Protein AF-A0A7W0LL27-F1 (afdb_monomer)

pLDDT: mean 93.36, std 6.1, range [58.81, 98.75]

Structure (mmCIF, N/CA/C/O backbone):
data_AF-A0A7W0LL27-F1
#
_entry.id   AF-A0A7W0LL27-F1
#
loop_
_atom_site.group_PDB
_atom_site.id
_atom_site.type_symbol
_atom_site.label_atom_id
_atom_site.label_alt_id
_atom_site.label_comp_id
_atom_site.label_asym_id
_atom_site.label_entity_id
_atom_site.label_seq_id
_atom_site.pdbx_PDB_ins_code
_atom_site.Cartn_x
_atom_site.Cartn_y
_atom_site.Cartn_z
_atom_site.occupancy
_atom_site.B_iso_or_equiv
_atom_site.auth_seq_id
_atom_site.auth_comp_id
_atom_site.auth_asym_id
_atom_site.auth_atom_id
_atom_site.pdbx_PDB_model_num
ATOM 1 N N . MET A 1 1 ? 5.503 12.392 0.170 1.00 87.81 1 MET A N 1
ATOM 2 C CA . MET A 1 1 ? 5.715 11.808 -1.170 1.00 87.81 1 MET A CA 1
ATOM 3 C C . MET A 1 1 ? 6.297 10.426 -0.955 1.00 87.81 1 MET A C 1
ATOM 5 O O . MET A 1 1 ? 7.128 10.296 -0.067 1.00 87.81 1 MET A O 1
ATOM 9 N N . LEU A 1 2 ? 5.817 9.420 -1.679 1.00 95.00 2 LEU A N 1
ATOM 10 C CA . LEU A 1 2 ? 6.316 8.046 -1.624 1.00 95.00 2 LEU A CA 1
ATOM 11 C C . LEU A 1 2 ? 6.885 7.692 -2.998 1.00 95.00 2 LEU A C 1
ATOM 13 O O . LEU A 1 2 ? 6.257 7.977 -4.017 1.00 95.00 2 LEU A O 1
ATOM 17 N N . GLU A 1 3 ? 8.058 7.073 -3.018 1.00 97.38 3 GLU A N 1
ATOM 18 C CA . GLU A 1 3 ? 8.681 6.548 -4.229 1.00 97.38 3 GLU A CA 1
ATOM 19 C C . GLU A 1 3 ? 8.887 5.044 -4.067 1.00 97.38 3 GLU A C 1
ATOM 21 O O . GLU A 1 3 ? 9.287 4.584 -2.997 1.00 97.38 3 GLU A O 1
ATOM 26 N N . ARG A 1 4 ? 8.583 4.272 -5.112 1.00 96.38 4 ARG A N 1
ATOM 27 C CA . ARG A 1 4 ? 8.814 2.827 -5.143 1.00 96.38 4 ARG A CA 1
ATOM 28 C C . ARG A 1 4 ? 9.325 2.380 -6.500 1.00 96.38 4 ARG A C 1
ATOM 30 O O . ARG A 1 4 ? 8.818 2.818 -7.531 1.00 96.38 4 ARG A O 1
ATOM 37 N N . LEU A 1 5 ? 10.298 1.478 -6.472 1.00 97.25 5 LEU A N 1
ATOM 38 C CA . LEU A 1 5 ? 10.732 0.720 -7.635 1.00 97.25 5 LEU A CA 1
ATOM 39 C C . LEU A 1 5 ? 9.915 -0.571 -7.703 1.00 97.25 5 LEU A C 1
ATOM 41 O O . LEU A 1 5 ? 9.888 -1.331 -6.738 1.00 97.25 5 LEU A O 1
ATOM 45 N N . LEU A 1 6 ? 9.252 -0.801 -8.830 1.00 97.00 6 LEU A N 1
ATOM 46 C CA . LEU A 1 6 ? 8.543 -2.038 -9.143 1.00 97.00 6 LEU A CA 1
ATOM 47 C C . LEU A 1 6 ? 9.163 -2.678 -10.382 1.00 97.00 6 LEU A C 1
ATOM 49 O O . LEU A 1 6 ? 9.898 -2.027 -11.122 1.00 97.00 6 LEU A O 1
ATOM 53 N N . HIS A 1 7 ? 8.832 -3.940 -10.626 1.00 96.56 7 HIS A N 1
ATOM 54 C CA . HIS A 1 7 ? 9.226 -4.637 -11.842 1.00 96.56 7 HIS A CA 1
ATOM 55 C C . HIS A 1 7 ? 7.989 -5.146 -12.577 1.00 96.56 7 HIS A C 1
ATOM 57 O O . HIS A 1 7 ? 7.152 -5.838 -11.997 1.00 96.56 7 HIS A O 1
ATOM 63 N N . HIS A 1 8 ? 7.883 -4.819 -13.865 1.00 96.75 8 HIS A N 1
ATOM 64 C CA . HIS A 1 8 ? 6.985 -5.515 -14.776 1.00 96.75 8 HIS A CA 1
ATOM 65 C C . HIS A 1 8 ? 7.813 -6.515 -15.584 1.00 96.75 8 HIS A C 1
ATOM 67 O O . HIS A 1 8 ? 8.526 -6.139 -16.515 1.00 96.75 8 HIS A O 1
ATOM 73 N N . ARG A 1 9 ? 7.752 -7.799 -15.203 1.00 93.19 9 ARG A N 1
ATOM 74 C CA . ARG A 1 9 ? 8.714 -8.822 -15.656 1.00 93.19 9 ARG A CA 1
ATOM 75 C C . ARG A 1 9 ? 10.141 -8.382 -15.300 1.00 93.19 9 ARG A C 1
ATOM 77 O O . ARG A 1 9 ? 10.430 -8.196 -14.127 1.00 93.19 9 ARG A O 1
ATOM 84 N N . GLU A 1 10 ? 11.012 -8.189 -16.284 1.00 95.06 10 GLU A N 1
ATOM 85 C CA . GLU A 1 10 ? 12.391 -7.728 -16.078 1.00 95.06 10 GLU A CA 1
ATOM 86 C C . GLU A 1 10 ? 12.528 -6.201 -16.174 1.00 95.06 10 GLU A C 1
ATOM 88 O O . GLU A 1 10 ? 13.587 -5.654 -15.874 1.00 95.06 10 GLU A O 1
ATOM 93 N N . GLU A 1 11 ? 11.467 -5.487 -16.567 1.00 97.75 11 GLU A N 1
ATOM 94 C CA . GLU A 1 11 ? 11.519 -4.042 -16.763 1.00 97.75 11 GLU A CA 1
ATOM 95 C C . GLU A 1 11 ? 11.306 -3.290 -15.436 1.00 97.75 11 GLU A C 1
ATOM 97 O O . GLU A 1 11 ? 10.243 -3.435 -14.821 1.00 97.75 11 GLU A O 1
ATOM 102 N N . PRO A 1 12 ? 12.275 -2.469 -14.988 1.00 98.06 12 PRO A N 1
ATOM 103 C CA . PRO A 1 12 ? 12.110 -1.637 -13.806 1.00 98.06 12 PRO A CA 1
ATOM 104 C C . PRO A 1 12 ? 11.189 -0.448 -14.095 1.00 98.06 12 PRO A C 1
ATOM 106 O O . PRO A 1 12 ? 11.304 0.215 -15.127 1.00 98.06 12 PRO A O 1
ATOM 109 N N . VAL A 1 13 ? 10.316 -0.139 -13.139 1.00 98.62 13 VAL A N 1
ATOM 110 C CA . VAL A 1 13 ? 9.381 0.986 -13.194 1.00 98.62 13 VAL A CA 1
ATOM 111 C C . VAL A 1 13 ? 9.479 1.786 -11.907 1.00 98.62 13 VAL A C 1
ATOM 113 O O . VAL A 1 13 ? 9.225 1.261 -10.821 1.00 98.62 13 VAL A O 1
ATOM 116 N N . LEU A 1 14 ? 9.810 3.071 -12.012 1.00 98.56 14 LEU A N 1
ATOM 117 C CA . LEU A 1 14 ? 9.802 3.971 -10.862 1.00 98.56 14 LEU A CA 1
ATOM 118 C C . LEU A 1 14 ? 8.426 4.621 -10.736 1.00 98.56 14 LEU A C 1
ATOM 120 O O . LEU A 1 14 ? 7.986 5.326 -11.645 1.00 98.56 14 LEU A O 1
ATOM 124 N N . VAL A 1 15 ? 7.755 4.421 -9.602 1.00 98.44 15 VAL A N 1
ATOM 125 C CA . VAL A 1 15 ? 6.469 5.056 -9.306 1.00 98.44 15 VAL A CA 1
ATOM 126 C C . VAL A 1 15 ? 6.616 6.062 -8.181 1.00 98.44 15 VAL A C 1
ATOM 128 O O . VAL A 1 15 ? 7.118 5.753 -7.102 1.00 98.44 15 VAL A O 1
ATOM 131 N N . ARG A 1 16 ? 6.115 7.271 -8.423 1.00 98.56 16 ARG A N 1
ATOM 132 C CA . ARG A 1 16 ? 6.032 8.353 -7.443 1.00 98.56 16 ARG A CA 1
ATOM 133 C C . ARG A 1 16 ? 4.577 8.636 -7.114 1.00 98.56 16 ARG A C 1
ATOM 135 O O . ARG A 1 16 ? 3.754 8.751 -8.025 1.00 98.56 16 ARG A O 1
ATOM 142 N N . SER A 1 17 ? 4.270 8.794 -5.831 1.00 97.56 17 SER A N 1
ATOM 143 C CA . SER A 1 17 ? 2.936 9.145 -5.353 1.00 97.56 17 SER A CA 1
ATOM 144 C C . SER A 1 17 ? 2.946 10.304 -4.356 1.00 97.56 17 SER A C 1
ATOM 146 O O . SER A 1 17 ? 3.810 10.424 -3.479 1.00 97.56 17 SER A O 1
ATOM 148 N N . TRP A 1 18 ? 1.986 11.215 -4.511 1.00 97.56 18 TRP A N 1
ATOM 149 C CA . TRP A 1 18 ? 1.831 12.377 -3.635 1.00 97.56 18 TRP A CA 1
ATOM 150 C C . TRP A 1 18 ? 0.393 12.891 -3.634 1.00 97.56 18 TRP A C 1
ATOM 152 O O . TRP A 1 18 ? -0.370 12.662 -4.570 1.00 97.56 18 TRP A O 1
ATOM 162 N N . ILE A 1 19 ? 0.023 13.600 -2.569 1.00 96.19 19 ILE A N 1
ATOM 163 C CA . ILE A 1 19 ? -1.283 14.251 -2.458 1.00 96.19 19 ILE A CA 1
ATOM 164 C C . ILE A 1 19 ? -1.199 15.616 -3.143 1.00 96.19 19 ILE A C 1
ATOM 166 O O . ILE A 1 19 ? -0.284 16.392 -2.871 1.00 96.19 19 ILE A O 1
ATOM 170 N N . ALA A 1 20 ? -2.151 15.917 -4.023 1.00 96.12 20 ALA A N 1
ATOM 171 C CA . ALA A 1 20 ? -2.291 17.222 -4.658 1.00 96.12 20 ALA A CA 1
ATOM 172 C C . ALA A 1 20 ? -3.759 17.485 -5.018 1.00 96.12 20 ALA A C 1
ATOM 174 O O . ALA A 1 20 ? -4.391 16.670 -5.688 1.00 96.12 20 ALA A O 1
ATOM 175 N N . GLY A 1 21 ? -4.295 18.634 -4.594 1.00 93.56 21 GLY A N 1
ATOM 176 C CA . GLY A 1 21 ? -5.654 19.064 -4.948 1.00 93.56 21 GLY A CA 1
ATOM 177 C C . GLY A 1 21 ? -6.765 18.125 -4.461 1.00 93.56 21 GLY A C 1
ATOM 178 O O . GLY A 1 21 ? -7.725 17.902 -5.186 1.00 93.56 21 GLY A O 1
ATOM 179 N N . GLY A 1 22 ? -6.619 17.524 -3.275 1.00 91.00 22 GLY A N 1
ATOM 180 C CA . GLY A 1 22 ? -7.610 16.588 -2.723 1.00 91.00 22 GLY A CA 1
ATOM 181 C C . GLY A 1 22 ? -7.584 15.180 -3.332 1.00 91.00 22 GLY A C 1
ATOM 182 O O . GLY A 1 22 ? -8.424 14.357 -2.982 1.00 91.00 22 GLY A O 1
ATOM 183 N N . ALA A 1 23 ? -6.614 14.883 -4.201 1.00 93.12 23 ALA A N 1
ATOM 184 C CA . ALA A 1 23 ? -6.422 13.573 -4.814 1.00 93.12 23 ALA A CA 1
ATOM 185 C C . ALA A 1 23 ? -4.997 13.046 -4.590 1.00 93.12 23 ALA A C 1
ATOM 187 O O . ALA A 1 23 ? -4.077 13.803 -4.272 1.00 93.12 23 ALA A O 1
ATOM 188 N N . VAL A 1 24 ? -4.807 11.741 -4.794 1.00 95.12 24 VAL A N 1
ATOM 189 C CA . VAL A 1 24 ? -3.478 11.127 -4.897 1.00 95.12 24 VAL A CA 1
ATOM 190 C C . VAL A 1 24 ? -3.082 11.093 -6.368 1.00 95.12 24 VAL A C 1
ATOM 192 O O . VAL A 1 24 ? -3.794 10.527 -7.194 1.00 95.12 24 VAL A O 1
ATOM 195 N N . ARG A 1 25 ? -1.942 11.698 -6.699 1.00 97.69 25 ARG A N 1
ATOM 196 C CA . ARG A 1 25 ? -1.328 11.610 -8.025 1.00 97.69 25 ARG A CA 1
ATOM 197 C C . ARG A 1 25 ? -0.330 10.464 -8.050 1.00 97.69 25 ARG A C 1
ATOM 199 O O . ARG A 1 25 ? 0.418 10.283 -7.091 1.00 97.69 25 ARG A O 1
ATOM 206 N N . LEU A 1 26 ? -0.323 9.726 -9.156 1.00 98.12 26 LEU A N 1
ATOM 207 C CA . LEU A 1 26 ? 0.626 8.658 -9.453 1.00 98.12 26 LEU A CA 1
ATOM 208 C C . LEU A 1 26 ? 1.353 9.007 -10.749 1.00 98.12 26 LEU A C 1
ATOM 210 O O . LEU A 1 26 ? 0.714 9.386 -11.730 1.00 98.12 26 LEU A O 1
ATOM 2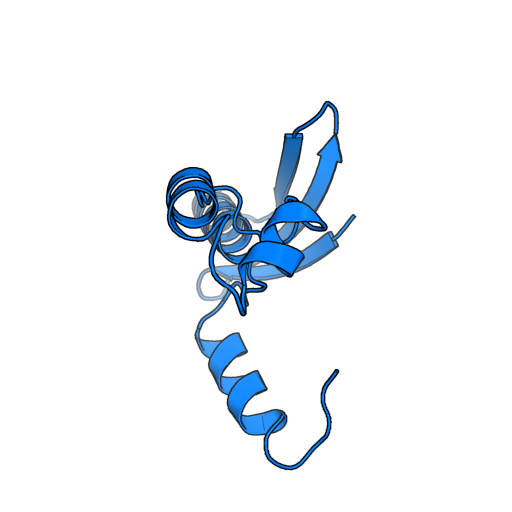14 N N . ARG A 1 27 ? 2.677 8.871 -10.756 1.00 98.38 27 ARG A N 1
ATOM 215 C CA . ARG A 1 27 ? 3.497 8.956 -11.967 1.00 98.38 27 ARG A CA 1
ATOM 216 C C . ARG A 1 27 ? 4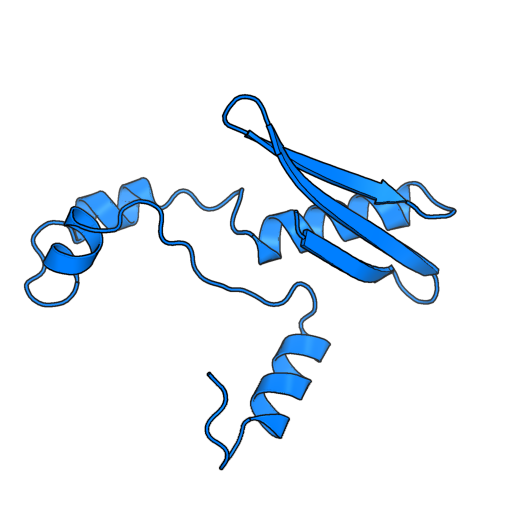.396 7.735 -12.028 1.00 98.38 27 ARG A C 1
ATOM 218 O O . ARG A 1 27 ? 5.200 7.553 -11.119 1.00 98.38 27 ARG A O 1
ATOM 225 N N . ALA A 1 28 ? 4.258 6.950 -13.088 1.00 98.62 28 ALA A N 1
ATOM 226 C CA . ALA A 1 28 ? 5.168 5.863 -13.415 1.00 98.62 28 ALA A CA 1
ATOM 227 C C . ALA A 1 28 ? 6.136 6.295 -14.523 1.00 98.62 28 ALA A C 1
ATOM 229 O O . ALA A 1 28 ? 5.777 7.089 -15.395 1.00 98.62 28 ALA A O 1
ATOM 230 N N . GLU A 1 29 ? 7.360 5.789 -14.459 1.00 98.75 29 GLU A N 1
ATOM 231 C CA . GLU A 1 29 ? 8.415 6.029 -15.437 1.00 98.75 29 GLU A CA 1
ATOM 232 C C . GLU A 1 29 ? 9.099 4.699 -15.769 1.00 98.75 29 GLU A C 1
ATOM 234 O O . GLU A 1 29 ? 9.648 4.042 -14.881 1.00 98.75 29 GLU A O 1
ATOM 239 N N . ALA A 1 30 ? 9.009 4.300 -17.038 1.00 98.38 30 ALA A N 1
ATOM 240 C CA . ALA A 1 30 ? 9.549 3.066 -17.602 1.00 98.38 30 ALA A CA 1
ATOM 241 C C . ALA A 1 30 ? 9.807 3.254 -19.107 1.00 98.38 30 ALA A C 1
ATOM 243 O O . ALA A 1 30 ? 9.481 4.301 -19.674 1.00 98.38 30 ALA A O 1
ATOM 244 N N . ARG A 1 31 ? 10.379 2.243 -19.767 1.00 98.19 31 ARG A N 1
ATOM 245 C CA . ARG A 1 31 ? 10.588 2.243 -21.224 1.00 98.19 31 ARG A CA 1
ATOM 246 C C . ARG A 1 31 ? 9.293 1.954 -21.980 1.00 98.19 31 ARG A C 1
ATOM 248 O O . ARG A 1 31 ? 9.137 2.439 -23.097 1.00 98.19 31 ARG A O 1
ATOM 255 N N . SER A 1 32 ? 8.387 1.172 -21.396 1.00 98.38 32 SER A N 1
ATOM 256 C CA . SER A 1 32 ? 7.119 0.785 -22.010 1.00 98.38 32 SER A CA 1
ATOM 257 C C . SER A 1 32 ? 5.900 1.343 -21.272 1.00 98.38 32 SER A C 1
ATOM 259 O O . SER A 1 32 ? 5.839 1.412 -20.043 1.00 98.38 32 SER A O 1
ATOM 261 N N . GLU A 1 33 ? 4.873 1.704 -22.043 1.00 98.25 33 GLU A N 1
ATOM 262 C CA . GLU A 1 33 ? 3.576 2.125 -21.504 1.00 98.25 33 GLU A CA 1
ATOM 263 C C . GLU A 1 33 ? 2.909 1.003 -20.697 1.00 98.25 33 GLU A C 1
ATOM 265 O O . GLU A 1 33 ? 2.317 1.252 -19.647 1.00 98.25 33 GLU A O 1
ATOM 270 N N . GLN A 1 34 ? 3.066 -0.247 -21.140 1.00 98.31 34 GLN A N 1
ATOM 271 C CA . GLN A 1 34 ? 2.526 -1.414 -20.448 1.00 98.31 34 GLN A CA 1
ATOM 272 C C . GLN A 1 34 ? 3.109 -1.560 -19.036 1.00 98.31 34 GLN A C 1
ATOM 274 O O . GLN A 1 34 ? 2.357 -1.787 -18.086 1.00 98.31 34 GLN A O 1
ATOM 279 N N . ALA A 1 35 ? 4.424 -1.374 -18.878 1.00 98.38 35 ALA A N 1
ATOM 280 C CA . ALA A 1 35 ? 5.071 -1.406 -17.572 1.00 98.38 35 ALA A CA 1
ATOM 281 C C . ALA A 1 35 ? 4.598 -0.246 -16.676 1.00 98.38 35 ALA A C 1
ATOM 283 O O . ALA A 1 35 ? 4.300 -0.457 -15.497 1.00 98.38 35 ALA A O 1
ATOM 284 N N . CYS A 1 36 ? 4.428 0.956 -17.240 1.00 98.62 36 CYS A N 1
ATOM 285 C CA . CYS A 1 36 ? 3.848 2.096 -16.526 1.00 98.62 36 CYS A CA 1
ATOM 286 C C . CYS A 1 36 ? 2.416 1.821 -16.038 1.00 98.62 36 CYS A C 1
ATOM 288 O O . CYS A 1 36 ? 2.116 2.075 -14.870 1.00 98.62 36 CYS A O 1
ATOM 290 N N . SER A 1 37 ? 1.547 1.283 -16.900 1.00 98.44 37 SER A N 1
ATOM 291 C CA . SER A 1 37 ? 0.160 0.949 -16.547 1.00 98.44 37 SER A CA 1
ATOM 292 C C . SER A 1 37 ? 0.109 -0.095 -15.436 1.00 98.44 37 SER A C 1
ATOM 294 O O . SER A 1 37 ? -0.566 0.114 -14.430 1.00 98.44 37 SER A O 1
ATOM 296 N N . TYR A 1 38 ? 0.888 -1.174 -15.576 1.00 98.19 38 TYR A N 1
ATOM 297 C CA . TYR A 1 38 ? 1.016 -2.206 -14.551 1.00 98.19 38 TYR A CA 1
ATOM 298 C C . TYR A 1 38 ? 1.387 -1.594 -13.197 1.00 98.19 38 TYR A C 1
ATOM 300 O O . TYR A 1 38 ? 0.686 -1.786 -12.205 1.00 98.19 38 TYR A O 1
ATOM 308 N N . ALA A 1 39 ? 2.461 -0.806 -13.153 1.00 98.00 39 ALA A N 1
ATOM 309 C CA . ALA A 1 39 ? 2.976 -0.241 -11.914 1.00 98.00 39 ALA A CA 1
ATOM 310 C C . ALA A 1 39 ? 1.997 0.751 -11.256 1.00 98.00 39 ALA A C 1
ATOM 312 O O . ALA A 1 39 ? 1.897 0.799 -10.026 1.00 98.00 39 ALA A O 1
ATOM 313 N N . ILE A 1 40 ? 1.234 1.508 -12.056 1.00 98.38 40 ILE A N 1
ATOM 314 C CA . ILE A 1 40 ? 0.146 2.354 -11.550 1.00 98.38 40 ILE A CA 1
ATOM 315 C C . ILE A 1 40 ? -0.920 1.490 -10.876 1.00 98.38 40 ILE A C 1
ATOM 317 O O . 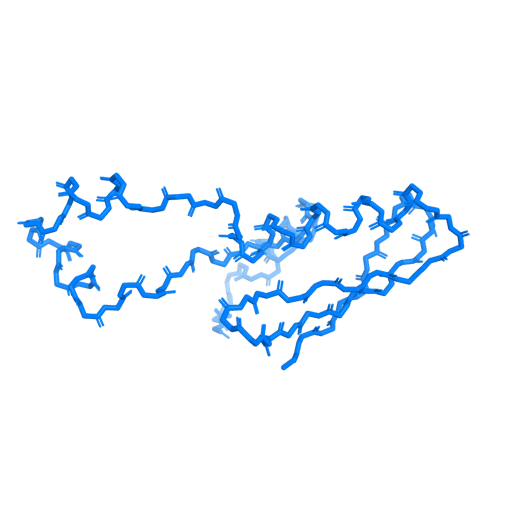ILE A 1 40 ? -1.268 1.777 -9.730 1.00 98.38 40 ILE A O 1
ATOM 321 N N . ASP A 1 41 ? -1.390 0.419 -11.517 1.00 97.88 41 ASP A N 1
ATOM 322 C CA . ASP A 1 41 ? -2.418 -0.462 -10.950 1.00 97.88 41 ASP A CA 1
ATOM 323 C C . ASP A 1 41 ? -1.954 -1.122 -9.644 1.00 97.88 41 ASP A C 1
ATOM 325 O O . ASP A 1 41 ? -2.689 -1.137 -8.648 1.00 97.88 41 ASP A O 1
ATOM 329 N N . ARG A 1 42 ? -0.696 -1.583 -9.590 1.00 97.38 42 ARG A N 1
ATOM 330 C CA . ARG A 1 42 ? -0.098 -2.126 -8.356 1.00 97.38 42 ARG A CA 1
ATOM 331 C C . ARG A 1 42 ? -0.052 -1.087 -7.238 1.00 97.38 42 ARG A C 1
ATOM 333 O O . ARG A 1 42 ? -0.358 -1.411 -6.091 1.00 97.38 42 ARG A O 1
ATOM 340 N N . MET A 1 43 ? 0.263 0.172 -7.549 1.00 97.06 43 MET A N 1
ATOM 341 C CA . MET A 1 43 ? 0.281 1.245 -6.550 1.00 97.06 43 MET A CA 1
ATOM 342 C C . MET A 1 43 ? -1.117 1.708 -6.127 1.00 97.06 43 MET A C 1
ATOM 344 O O . MET A 1 43 ? -1.309 2.028 -4.953 1.00 97.06 43 MET A O 1
ATOM 348 N N . ARG A 1 44 ? -2.116 1.689 -7.019 1.00 96.50 44 ARG A N 1
ATOM 349 C CA . ARG A 1 44 ? -3.525 1.918 -6.646 1.00 96.50 44 ARG A CA 1
ATOM 350 C C . ARG A 1 44 ? -4.009 0.866 -5.653 1.00 96.50 44 ARG A C 1
ATOM 352 O O . ARG A 1 44 ? -4.648 1.209 -4.653 1.00 96.50 44 ARG A O 1
ATOM 359 N N . PHE A 1 45 ? -3.645 -0.397 -5.891 1.00 95.44 45 PHE A N 1
ATOM 360 C CA . PHE A 1 45 ? -3.868 -1.482 -4.945 1.00 95.44 45 PHE A CA 1
ATOM 361 C C . PHE A 1 45 ? -3.115 -1.226 -3.633 1.00 95.44 45 PHE A C 1
ATOM 363 O O . PHE A 1 45 ? -3.756 -1.103 -2.593 1.00 95.44 45 PHE A O 1
ATOM 370 N N . ALA A 1 46 ? -1.794 -1.053 -3.649 1.00 95.44 46 ALA A N 1
ATOM 371 C CA . ALA A 1 46 ? -0.999 -0.867 -2.429 1.00 95.44 46 ALA A CA 1
ATOM 372 C C . ALA A 1 46 ? -1.531 0.264 -1.525 1.00 95.44 46 ALA A C 1
ATOM 374 O O . ALA A 1 46 ? -1.641 0.099 -0.312 1.00 95.44 46 ALA A O 1
ATOM 375 N N . LEU A 1 47 ? -1.947 1.384 -2.128 1.00 94.00 47 LEU A N 1
ATOM 376 C CA . LEU A 1 47 ? -2.453 2.571 -1.427 1.00 94.00 47 LEU A CA 1
ATOM 377 C C . LEU A 1 47 ? -3.963 2.555 -1.142 1.00 94.00 47 LEU A C 1
ATOM 379 O O . LEU A 1 47 ? -4.485 3.495 -0.545 1.00 94.00 47 LEU A O 1
ATOM 383 N N . ALA A 1 48 ? -4.678 1.517 -1.579 1.00 94.75 48 ALA A N 1
ATOM 384 C CA . ALA A 1 48 ? -6.127 1.390 -1.411 1.00 94.75 48 ALA A CA 1
ATOM 385 C C . ALA A 1 48 ? -6.949 2.569 -1.938 1.00 94.75 48 ALA A C 1
ATOM 387 O O . ALA A 1 48 ? -7.954 2.952 -1.339 1.00 94.75 48 ALA A O 1
ATOM 388 N N . LEU A 1 49 ? -6.548 3.091 -3.100 1.00 93.00 49 LEU A N 1
ATOM 389 C CA . LEU A 1 49 ? -7.230 4.215 -3.745 1.00 93.00 49 LEU A CA 1
ATOM 390 C C . L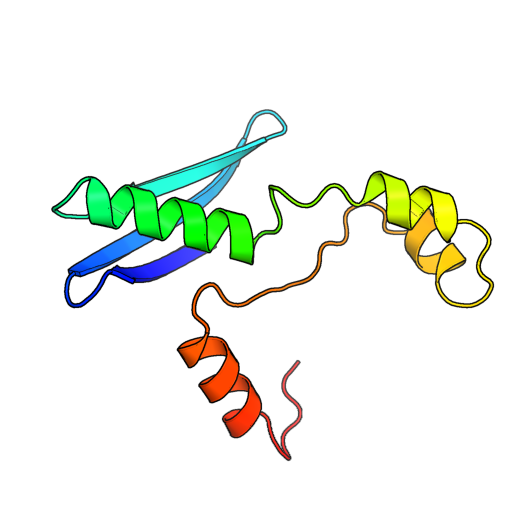EU A 1 49 ? -8.623 3.835 -4.266 1.00 93.00 49 LEU A C 1
ATOM 392 O O . LEU A 1 49 ? -9.522 4.668 -4.255 1.00 93.00 49 LEU A O 1
ATOM 396 N N . ASP A 1 50 ? -8.801 2.574 -4.661 1.00 93.06 50 ASP A N 1
ATOM 397 C CA . ASP A 1 50 ? -10.050 2.048 -5.232 1.00 93.06 50 ASP A CA 1
ATOM 398 C C . ASP A 1 50 ? -10.984 1.402 -4.201 1.00 93.06 50 ASP A C 1
ATOM 400 O O . ASP A 1 50 ? -12.051 0.896 -4.544 1.00 93.06 50 ASP A O 1
ATOM 404 N N . LEU A 1 51 ? -10.589 1.375 -2.925 1.00 92.25 51 LEU A N 1
ATOM 405 C CA . LEU A 1 51 ? -11.362 0.706 -1.886 1.00 92.25 51 LEU A CA 1
ATOM 406 C C . LEU A 1 51 ? -12.401 1.655 -1.279 1.00 92.25 51 LEU A C 1
ATOM 408 O O . LEU A 1 51 ? -12.070 2.501 -0.442 1.00 92.25 51 LEU A O 1
ATOM 412 N N . ASP A 1 52 ? -13.674 1.470 -1.638 1.00 91.75 52 ASP A N 1
ATOM 413 C CA . ASP A 1 52 ? -14.777 2.132 -0.940 1.00 91.75 52 ASP A CA 1
ATOM 414 C C . ASP A 1 52 ? -15.026 1.473 0.425 1.00 91.75 52 ASP A C 1
ATOM 416 O O . ASP A 1 52 ? -15.640 0.413 0.547 1.00 91.75 52 ASP A O 1
ATOM 420 N N . LEU A 1 53 ? -14.550 2.132 1.481 1.00 90.75 53 LEU A N 1
ATOM 421 C CA . LEU A 1 53 ? -14.786 1.708 2.859 1.00 90.75 53 LEU A CA 1
ATOM 422 C C . LEU A 1 53 ? -16.115 2.211 3.431 1.00 90.75 53 LEU A C 1
ATOM 424 O O . LEU A 1 53 ? -16.463 1.839 4.553 1.00 90.75 53 LEU A O 1
ATOM 428 N N . ALA A 1 54 ? -16.875 3.048 2.720 1.00 92.19 54 ALA A N 1
ATOM 429 C CA . ALA A 1 54 ? -18.102 3.624 3.256 1.00 92.19 54 ALA A CA 1
ATOM 430 C C . ALA A 1 54 ? -19.141 2.561 3.676 1.00 92.19 54 ALA A C 1
ATOM 432 O O . ALA A 1 54 ? -19.722 2.727 4.754 1.00 92.19 54 ALA A O 1
ATOM 433 N N . PRO A 1 55 ? -19.367 1.455 2.933 1.00 94.69 55 PRO A N 1
ATOM 434 C CA . PRO A 1 55 ? -20.267 0.385 3.364 1.00 94.69 55 PRO A CA 1
ATOM 435 C C . PRO A 1 55 ? -19.817 -0.273 4.673 1.00 94.69 55 PRO A C 1
ATOM 437 O O . PRO A 1 55 ? -20.623 -0.412 5.595 1.00 94.69 55 PRO A O 1
ATOM 440 N N . PHE A 1 56 ? -18.525 -0.595 4.789 1.00 93.44 56 PHE A N 1
ATOM 441 C CA . PHE A 1 56 ? -17.931 -1.156 6.004 1.00 93.44 56 PHE A CA 1
ATOM 442 C C . PHE A 1 56 ? -18.089 -0.194 7.187 1.00 93.44 56 PHE A C 1
ATOM 444 O O . PHE A 1 56 ? -18.638 -0.553 8.228 1.00 93.44 56 PHE A O 1
ATOM 451 N N . MET A 1 57 ? -17.700 1.070 7.003 1.00 93.56 57 MET A N 1
ATOM 452 C CA . MET A 1 57 ? -17.799 2.088 8.048 1.00 93.56 57 MET A CA 1
ATOM 453 C C . MET A 1 57 ? -19.243 2.291 8.510 1.00 93.56 57 MET A C 1
ATOM 455 O O . MET A 1 57 ? -19.484 2.410 9.708 1.00 93.56 57 MET A O 1
ATOM 459 N N . ARG A 1 58 ? -20.220 2.301 7.591 1.00 94.31 58 ARG A N 1
ATOM 460 C CA . ARG A 1 58 ? -21.643 2.405 7.950 1.00 94.31 58 ARG A CA 1
ATOM 461 C C . ARG A 1 58 ? -22.115 1.194 8.747 1.00 94.31 58 ARG A C 1
ATOM 463 O O . ARG A 1 58 ? -22.798 1.379 9.751 1.00 94.31 58 ARG A O 1
ATOM 470 N N . ARG A 1 59 ? -21.746 -0.019 8.325 1.00 95.69 59 ARG A N 1
ATOM 471 C CA . ARG A 1 59 ? -22.182 -1.269 8.964 1.00 95.69 59 ARG A CA 1
ATOM 472 C C . ARG A 1 59 ? -21.664 -1.410 10.393 1.00 95.69 59 ARG A C 1
ATOM 474 O O . ARG A 1 59 ? -22.412 -1.870 11.253 1.00 95.69 59 ARG A O 1
ATOM 481 N N . PHE A 1 60 ? -20.418 -1.005 10.629 1.00 95.75 60 PHE A N 1
ATOM 482 C CA . PHE A 1 60 ? -19.710 -1.229 11.891 1.00 95.75 60 PHE A CA 1
ATOM 483 C C . PHE A 1 60 ? -19.547 0.034 12.752 1.00 95.75 60 PHE A C 1
ATOM 485 O O . PHE A 1 60 ? -18.901 -0.013 13.796 1.00 95.75 60 PHE A O 1
ATOM 492 N N . ARG A 1 61 ? -20.166 1.172 12.392 1.00 94.06 61 ARG A N 1
ATOM 493 C CA . ARG A 1 61 ? -20.035 2.429 13.165 1.00 94.06 61 ARG A CA 1
ATOM 494 C C . ARG A 1 61 ? -20.446 2.316 14.631 1.00 94.06 61 ARG A C 1
ATOM 496 O O . ARG A 1 61 ? -20.004 3.146 15.420 1.00 94.06 61 ARG A O 1
ATOM 503 N N . SER A 1 62 ? -21.321 1.371 14.968 1.00 96.12 62 SER A N 1
ATOM 504 C CA . SER A 1 62 ? -21.847 1.144 16.322 1.00 96.12 62 SER A CA 1
ATOM 505 C C . SER A 1 62 ? -21.293 -0.130 16.959 1.00 96.12 62 SER A C 1
ATOM 507 O O . SER A 1 62 ? -21.724 -0.494 18.046 1.00 96.12 62 SER A O 1
ATOM 509 N N . ASP A 1 63 ? -20.358 -0.806 16.291 1.00 97.38 63 ASP A N 1
ATOM 510 C CA . ASP A 1 63 ? -19.709 -1.993 16.832 1.00 97.38 63 ASP A CA 1
ATOM 511 C C . ASP A 1 63 ? -18.900 -1.630 18.098 1.00 97.38 63 ASP A C 1
ATOM 513 O O . ASP A 1 63 ? -18.179 -0.622 18.073 1.00 97.38 63 ASP A O 1
ATOM 517 N N . PRO A 1 64 ? -19.008 -2.395 19.203 1.00 96.38 64 PRO A N 1
ATOM 518 C CA . PRO A 1 64 ? -18.297 -2.089 20.446 1.00 96.38 64 PRO A CA 1
ATOM 519 C C . PRO A 1 64 ? -16.770 -2.110 20.318 1.00 96.38 64 PRO A C 1
ATOM 521 O O . PRO A 1 64 ? -16.100 -1.343 21.006 1.00 96.38 64 PRO A O 1
ATOM 524 N N . LEU A 1 65 ? -16.222 -2.954 19.438 1.00 95.00 65 LEU A N 1
ATOM 525 C CA . LEU A 1 65 ? -14.781 -3.132 19.268 1.00 95.00 65 LEU A CA 1
ATOM 526 C C . LEU A 1 65 ? -14.224 -2.171 18.217 1.00 95.00 65 LEU A C 1
ATOM 528 O O . LEU A 1 65 ? -13.291 -1.418 18.492 1.00 95.00 65 LEU A O 1
ATOM 532 N N . VAL A 1 66 ? -14.802 -2.152 17.012 1.00 93.44 66 VAL A N 1
ATOM 533 C CA . VAL A 1 66 ? -14.237 -1.379 15.887 1.00 93.44 66 VAL A CA 1
ATOM 534 C C . VAL A 1 66 ? -14.877 -0.001 15.699 1.00 93.44 66 VAL A C 1
ATOM 536 O O . VAL A 1 66 ? -14.274 0.891 15.097 1.00 93.44 66 VAL A O 1
ATOM 539 N N . GLY A 1 67 ? -16.075 0.224 16.243 1.00 94.75 67 GLY A N 1
ATOM 540 C CA . GLY A 1 67 ? -16.810 1.483 16.114 1.00 94.75 67 GLY A CA 1
ATOM 541 C C . GLY A 1 67 ? -16.046 2.716 16.619 1.00 94.75 67 GLY A C 1
ATOM 542 O O . GLY A 1 67 ? -16.034 3.726 15.907 1.00 94.75 67 GLY A O 1
ATOM 543 N N . PRO A 1 68 ? -15.381 2.684 17.796 1.00 94.62 68 PRO A N 1
ATOM 544 C CA . PRO A 1 68 ? -14.555 3.800 18.263 1.00 94.62 68 PRO A CA 1
ATOM 545 C C . PRO A 1 68 ? -13.455 4.192 17.267 1.00 94.62 68 PRO A C 1
ATOM 547 O O . PRO A 1 68 ? -13.326 5.373 16.936 1.00 94.62 68 PRO A O 1
ATOM 550 N N . ALA A 1 69 ? -12.731 3.211 16.717 1.00 92.06 69 ALA A N 1
ATOM 551 C CA . ALA A 1 69 ? -11.676 3.445 15.732 1.00 92.06 69 ALA A CA 1
ATOM 552 C C . ALA A 1 69 ? -12.233 4.032 14.425 1.00 92.06 69 ALA A C 1
ATOM 554 O O . ALA A 1 69 ? -11.691 5.010 13.909 1.00 92.06 69 ALA A O 1
ATOM 555 N N . ILE A 1 70 ? -13.361 3.504 13.930 1.00 93.25 70 ILE A N 1
ATOM 556 C CA . ILE A 1 70 ? -14.040 4.020 12.731 1.00 93.25 70 ILE A CA 1
ATOM 557 C C . ILE A 1 70 ? -14.437 5.490 12.911 1.00 93.25 70 ILE A C 1
ATOM 559 O O . ILE A 1 70 ? -14.255 6.286 11.992 1.00 93.25 70 ILE A O 1
ATOM 563 N N . ARG A 1 71 ? -14.968 5.876 14.080 1.00 90.69 71 ARG A N 1
ATOM 564 C CA . ARG A 1 71 ? -15.407 7.260 14.338 1.00 90.69 71 ARG A CA 1
ATOM 565 C C . ARG A 1 71 ? -14.236 8.234 14.461 1.00 90.69 71 ARG A C 1
ATOM 567 O O . ARG A 1 71 ? -14.344 9.355 13.973 1.00 90.69 71 ARG A O 1
ATOM 574 N N . GLN A 1 72 ? -13.134 7.810 15.079 1.00 92.06 72 GLN A N 1
ATOM 575 C CA . GLN A 1 72 ? -11.974 8.669 15.332 1.00 92.06 72 GLN A CA 1
ATOM 576 C C . GLN A 1 72 ? -11.006 8.760 14.144 1.00 92.06 72 GLN A C 1
ATOM 578 O O . GLN A 1 72 ? -10.336 9.776 13.995 1.00 92.06 72 GLN A O 1
ATOM 583 N N . ARG A 1 73 ? -10.904 7.716 13.307 1.00 88.31 73 ARG A N 1
ATOM 584 C CA . ARG A 1 73 ? -9.837 7.583 12.297 1.00 88.31 73 ARG A CA 1
ATOM 585 C C . ARG A 1 73 ? -10.360 7.146 10.925 1.00 88.31 73 ARG A C 1
ATOM 587 O O . ARG A 1 73 ? -9.889 6.180 10.328 1.00 88.31 73 ARG A O 1
ATOM 594 N N . ARG A 1 74 ? -11.323 7.895 10.379 1.00 83.25 74 ARG A N 1
ATOM 595 C CA . ARG A 1 74 ? -11.990 7.601 9.087 1.00 83.25 74 ARG A CA 1
ATOM 596 C C . ARG A 1 74 ? -11.053 7.582 7.867 1.00 83.25 74 ARG A C 1
ATOM 598 O O . ARG A 1 74 ? -11.422 7.077 6.805 1.00 83.25 74 ARG A O 1
ATOM 605 N N . TRP A 1 75 ? -9.857 8.149 7.989 1.00 85.12 75 TRP A N 1
ATOM 606 C CA . TRP A 1 75 ? -8.852 8.198 6.923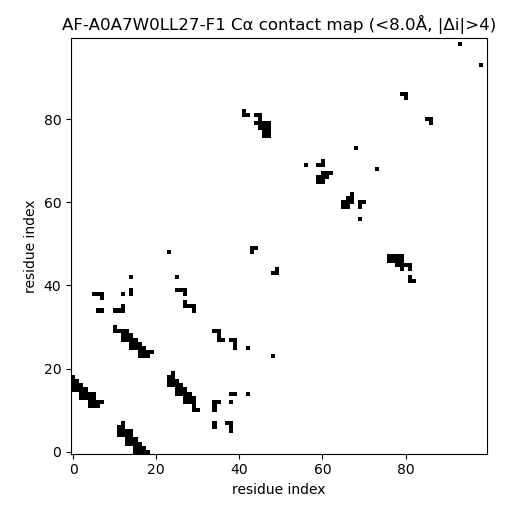 1.00 85.12 75 TRP A CA 1
ATOM 607 C C . TRP A 1 75 ? -7.940 6.969 6.877 1.00 85.12 75 TRP A C 1
ATOM 609 O O . TRP A 1 75 ? -7.221 6.813 5.896 1.00 85.12 75 TRP A O 1
ATOM 619 N N . ILE A 1 76 ? -7.965 6.089 7.887 1.00 87.50 76 ILE A N 1
ATOM 620 C CA . ILE A 1 76 ? -7.140 4.876 7.864 1.00 87.50 76 ILE A CA 1
ATOM 621 C C . ILE A 1 76 ? -7.555 3.992 6.687 1.00 87.50 76 ILE A C 1
ATOM 623 O O . ILE A 1 76 ? -8.741 3.840 6.373 1.00 87.50 76 ILE A O 1
ATOM 627 N N . ARG A 1 77 ? -6.551 3.426 6.024 1.00 88.75 77 ARG A N 1
ATOM 628 C CA . ARG A 1 77 ? -6.684 2.459 4.940 1.00 88.75 77 ARG A CA 1
ATOM 629 C C . ARG A 1 77 ? -5.789 1.255 5.238 1.00 88.75 77 ARG A C 1
ATOM 631 O O . ARG A 1 77 ? -4.751 1.447 5.871 1.00 88.75 77 ARG A O 1
ATOM 638 N N . PRO A 1 78 ? -6.168 0.040 4.806 1.00 87.19 78 PRO A N 1
ATOM 639 C CA . PRO A 1 78 ? -5.290 -1.117 4.907 1.00 87.19 78 PRO A CA 1
ATOM 640 C C . PRO A 1 78 ? -3.990 -0.865 4.146 1.00 87.19 78 PRO A C 1
ATOM 642 O O . PRO A 1 78 ? -4.025 -0.511 2.966 1.00 87.19 78 PRO A O 1
ATOM 645 N N . TRP A 1 79 ? -2.862 -1.066 4.822 1.00 84.31 79 TRP A N 1
ATOM 646 C CA . TRP A 1 79 ? -1.563 -1.108 4.167 1.00 84.31 79 TRP A CA 1
ATOM 647 C C . TRP A 1 79 ? -1.423 -2.424 3.403 1.00 84.31 79 TRP A C 1
ATOM 649 O O . TRP A 1 79 ? -1.795 -3.483 3.911 1.00 84.31 79 TRP A O 1
ATOM 659 N N . ARG A 1 80 ? -0.922 -2.362 2.169 1.00 91.81 80 ARG A N 1
ATOM 660 C CA . ARG A 1 80 ? -0.732 -3.532 1.306 1.00 91.81 80 ARG A CA 1
ATOM 661 C C . ARG A 1 80 ? 0.581 -3.401 0.553 1.00 91.81 80 ARG A C 1
ATOM 663 O O . ARG A 1 80 ? 0.917 -2.305 0.101 1.00 91.81 80 ARG A O 1
ATOM 670 N N . GLN A 1 81 ? 1.295 -4.510 0.372 1.00 93.19 81 GLN A N 1
ATOM 671 C CA . GLN A 1 81 ? 2.441 -4.498 -0.531 1.00 93.19 81 GL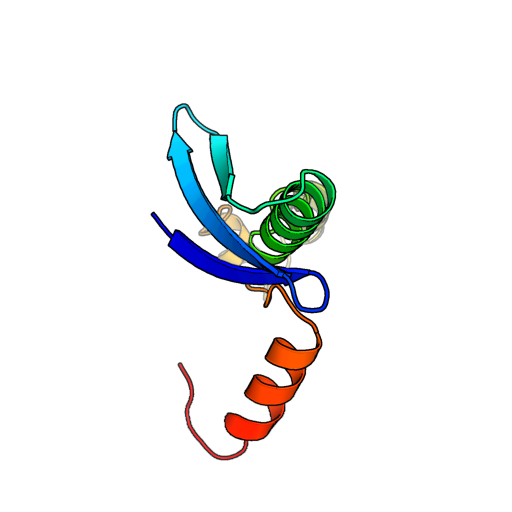N A CA 1
ATOM 672 C C . GLN A 1 81 ? 1.966 -4.529 -1.988 1.00 93.19 81 GLN A C 1
ATOM 674 O O . GLN A 1 81 ? 0.947 -5.159 -2.302 1.00 93.19 81 GLN A O 1
ATOM 679 N N . PRO A 1 82 ? 2.679 -3.827 -2.882 1.00 93.62 82 PRO A N 1
ATOM 680 C CA . PRO A 1 82 ? 2.356 -3.781 -4.291 1.00 93.62 82 PRO A CA 1
ATOM 681 C C . PRO A 1 82 ? 2.624 -5.109 -4.976 1.00 93.62 82 PRO A C 1
ATOM 683 O O . PRO A 1 82 ? 2.009 -5.320 -5.998 1.00 93.62 82 PRO A O 1
ATOM 686 N N . GLU A 1 83 ? 3.455 -6.020 -4.463 1.00 93.00 83 GLU A N 1
ATOM 687 C CA . GLU A 1 83 ? 3.741 -7.313 -5.104 1.00 93.00 83 GLU A CA 1
ATOM 688 C C . GLU A 1 83 ? 3.461 -8.497 -4.166 1.00 93.00 83 GLU A C 1
ATOM 690 O O . GLU A 1 83 ? 3.807 -8.432 -2.985 1.00 93.00 83 GLU A O 1
ATOM 695 N N . PRO A 1 84 ? 2.858 -9.608 -4.643 1.00 90.56 84 PRO A N 1
ATOM 696 C CA . PRO A 1 84 ? 2.561 -10.749 -3.775 1.00 90.56 84 PRO A CA 1
ATOM 697 C C . PRO A 1 84 ? 3.834 -11.426 -3.264 1.00 90.56 84 PRO A C 1
ATOM 699 O O . PRO A 1 84 ? 3.874 -11.870 -2.121 1.00 90.56 84 PRO A O 1
ATOM 702 N N . PHE A 1 85 ? 4.877 -11.472 -4.097 1.00 90.56 85 PHE A N 1
ATOM 703 C CA . PHE A 1 85 ? 6.179 -11.998 -3.698 1.00 90.56 85 PHE A CA 1
ATOM 704 C C . PHE A 1 85 ? 6.797 -11.169 -2.567 1.00 90.56 85 PHE A C 1
ATOM 706 O O . PHE A 1 85 ? 7.270 -11.742 -1.592 1.00 90.56 85 PHE A O 1
ATOM 713 N N . GLU A 1 86 ? 6.726 -9.835 -2.653 1.00 89.44 86 GLU A N 1
ATOM 714 C CA . GLU A 1 86 ? 7.181 -8.945 -1.580 1.00 89.44 86 GLU A CA 1
ATOM 715 C C . GLU A 1 86 ? 6.394 -9.211 -0.288 1.00 89.44 86 GLU A C 1
ATOM 717 O O . GLU A 1 86 ? 7.005 -9.396 0.760 1.00 89.44 86 GLU A O 1
ATOM 722 N N . SER A 1 87 ? 5.060 -9.329 -0.357 1.00 89.62 87 SER A N 1
ATOM 723 C CA . SER A 1 87 ? 4.243 -9.710 0.808 1.00 89.62 87 SER A CA 1
ATOM 724 C C . SER A 1 87 ? 4.694 -11.025 1.447 1.00 89.62 87 SER A C 1
ATOM 726 O O . SER A 1 87 ? 4.748 -11.112 2.668 1.00 89.62 87 SER A O 1
ATOM 728 N N . LEU A 1 88 ? 4.997 -12.049 0.641 1.00 92.31 88 LEU A N 1
ATOM 729 C CA . LEU A 1 88 ? 5.445 -13.349 1.144 1.00 92.31 88 LEU A CA 1
ATOM 730 C C . LEU A 1 88 ? 6.832 -13.255 1.783 1.00 92.31 88 LEU A C 1
ATOM 732 O O . LEU A 1 88 ? 7.040 -13.812 2.857 1.00 92.31 88 LEU A O 1
ATOM 736 N N . ALA A 1 89 ? 7.761 -12.549 1.136 1.00 92.75 89 ALA A N 1
ATOM 737 C CA . ALA A 1 89 ? 9.100 -12.339 1.664 1.00 92.75 89 ALA A CA 1
ATOM 738 C C . ALA A 1 89 ? 9.033 -11.657 3.035 1.00 92.75 89 ALA A C 1
ATOM 740 O O . ALA A 1 89 ? 9.560 -12.218 3.991 1.00 92.75 89 ALA A O 1
ATOM 741 N N . TRP A 1 90 ? 8.294 -10.545 3.155 1.00 89.06 90 TRP A N 1
ATOM 742 C CA . TRP A 1 90 ? 8.070 -9.868 4.439 1.00 89.06 90 TRP A CA 1
ATOM 743 C C . TRP A 1 90 ? 7.431 -10.795 5.470 1.00 89.06 90 TRP A C 1
ATOM 745 O O . TRP A 1 90 ? 7.965 -10.954 6.561 1.00 89.06 90 TRP A O 1
ATOM 755 N N . ALA A 1 91 ? 6.348 -11.487 5.109 1.00 90.69 91 ALA A N 1
ATOM 756 C CA . ALA A 1 91 ? 5.645 -12.380 6.027 1.00 90.69 91 ALA A CA 1
ATOM 757 C C . AL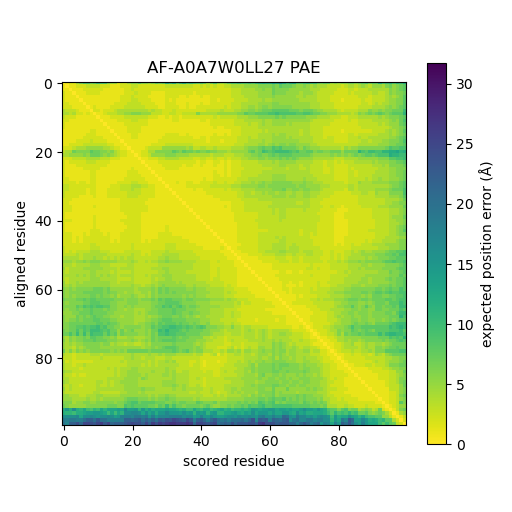A A 1 91 ? 6.509 -13.537 6.554 1.00 90.69 91 ALA A C 1
ATOM 759 O O . ALA A 1 91 ? 6.180 -14.097 7.597 1.00 90.69 91 ALA A O 1
ATOM 760 N N . ILE A 1 92 ? 7.573 -13.921 5.840 1.00 92.75 92 ILE A N 1
ATOM 761 C CA . ILE A 1 92 ? 8.564 -14.899 6.301 1.00 92.75 92 ILE A CA 1
ATOM 762 C C . ILE A 1 92 ? 9.648 -1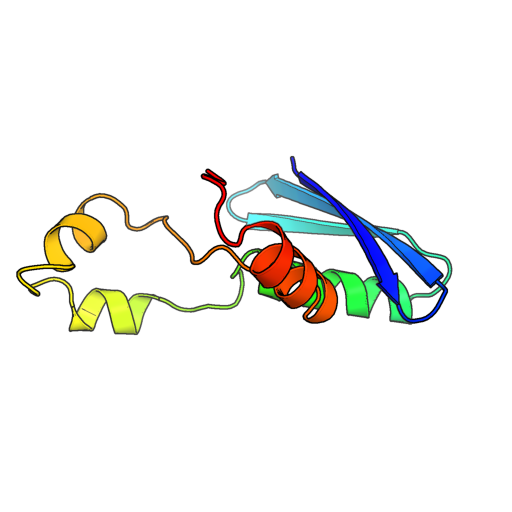4.206 7.132 1.00 92.75 92 ILE A C 1
ATOM 764 O O . ILE A 1 92 ? 9.977 -14.680 8.214 1.00 92.75 92 ILE A O 1
ATOM 768 N N . THR A 1 93 ? 10.206 -13.091 6.654 1.00 92.62 93 THR A N 1
ATOM 769 C CA . THR A 1 93 ? 11.331 -12.412 7.320 1.00 92.62 93 THR A CA 1
ATOM 770 C C . THR A 1 93 ? 10.943 -11.719 8.621 1.00 92.62 93 THR A C 1
ATOM 772 O O . THR A 1 93 ? 11.796 -11.518 9.475 1.00 92.62 93 THR A O 1
ATOM 775 N N . GLU A 1 94 ? 9.672 -11.358 8.780 1.00 89.38 94 GLU A N 1
ATOM 776 C CA . GLU A 1 94 ? 9.132 -10.769 10.010 1.00 89.38 94 GLU A CA 1
ATOM 777 C C . GLU A 1 94 ? 8.761 -11.834 11.051 1.00 89.38 94 GLU A C 1
ATOM 779 O O . GLU A 1 94 ? 8.412 -11.505 12.184 1.00 89.38 94 GLU A O 1
ATOM 784 N N . GLN A 1 95 ? 8.834 -13.126 10.711 1.00 90.38 95 GLN A N 1
ATOM 785 C CA . GLN A 1 95 ? 8.572 -14.167 11.698 1.00 90.38 95 GLN A CA 1
ATOM 786 C C . GLN A 1 95 ? 9.615 -14.100 12.811 1.00 90.38 95 GLN A C 1
ATOM 788 O O . GLN A 1 95 ? 10.817 -14.066 12.558 1.00 90.38 95 GLN A O 1
ATOM 793 N N . LEU A 1 96 ? 9.130 -14.158 14.054 1.00 88.12 96 LEU A N 1
ATOM 794 C CA . LEU A 1 96 ? 9.945 -14.206 15.272 1.00 88.12 96 LEU A CA 1
ATOM 795 C C . LEU A 1 96 ? 10.736 -12.919 15.574 1.00 88.12 96 LEU A C 1
ATOM 797 O O . LEU A 1 96 ? 11.604 -12.940 16.447 1.00 88.12 96 LEU A O 1
ATOM 801 N N . ILE A 1 97 ? 10.428 -11.804 14.903 1.00 86.12 97 ILE A N 1
ATOM 802 C CA . ILE A 1 97 ? 11.034 -10.490 15.150 1.00 86.12 97 ILE A CA 1
ATOM 803 C C . ILE A 1 97 ? 9.917 -9.446 15.277 1.00 86.12 97 ILE A C 1
ATOM 805 O O . ILE A 1 97 ? 8.914 -9.509 14.570 1.00 86.12 97 ILE A O 1
ATOM 809 N N . GLU A 1 98 ? 10.075 -8.473 16.178 1.00 78.69 98 GLU A N 1
ATOM 810 C CA . GLU A 1 98 ? 9.210 -7.290 16.182 1.00 78.69 98 GLU A CA 1
ATOM 811 C C . GLU A 1 98 ? 9.531 -6.430 14.952 1.00 78.69 98 GLU A C 1
ATOM 813 O O . GLU A 1 98 ? 10.547 -5.739 14.904 1.00 78.69 98 GLU A O 1
ATOM 818 N N . ALA A 1 99 ? 8.663 -6.494 13.945 1.00 63.47 99 ALA A N 1
ATOM 819 C CA . ALA A 1 99 ? 8.644 -5.565 12.824 1.00 63.47 99 ALA A CA 1
ATOM 820 C C . ALA A 1 99 ? 7.463 -4.605 13.025 1.00 63.47 99 ALA A C 1
ATOM 822 O O . ALA A 1 99 ? 6.311 -5.038 13.103 1.00 63.47 99 ALA A O 1
ATOM 823 N N . GLY A 1 100 ? 7.766 -3.316 13.197 1.00 58.81 100 GLY A N 1
ATOM 824 C CA . GLY A 1 100 ? 6.799 -2.238 13.431 1.00 58.81 100 GLY A CA 1
ATOM 825 C C . GLY A 1 100 ? 6.854 -1.182 12.343 1.00 58.81 100 GLY A C 1
ATOM 826 O O . GLY A 1 100 ? 7.984 -0.791 11.975 1.00 58.81 100 GLY A O 1
#

Solvent-accessible surface area (backbone atoms only — not comparable to full-atom values): 6029 Å² total; per-residue (Å²): 121,50,77,47,81,45,64,50,83,91,46,65,27,45,35,39,37,40,81,56,94,95,40,78,49,76,47,57,47,50,94,45,70,66,41,26,52,52,53,47,54,30,47,38,57,18,66,41,73,82,60,79,53,65,66,60,48,65,74,37,49,82,37,89,80,57,7,64,53,48,73,77,46,73,80,70,70,73,83,49,66,59,42,72,66,58,46,51,50,48,67,56,71,44,56,97,49,95,76,131

Radius of gyration: 16.59 Å; Cα contacts (8 Å, |Δi|>4): 113; chains: 1; bounding box: 35×34×42 Å

Mean predicted aligned error: 4.17 Å

Sequence (100 aa):
MLERLLHHREEPVLVRSWIAGGAVRLRAEARSEQACSYAIDRMRFALALDLDLAPFMRRFRSDPLVGPAIRQRRWIRPWRQPEPFESLAWAITEQLIEAG

Foldseek 3Di:
DDWDWDDPPPWIKIWDWDDDPNDIDIFIDTPDPVRRVLQVVLVCVQVVVVDDCVVVLVVCCPPPPCNVVCVPPVPDDDGDHSDVVVVVVCVVVCPPHDDD

Nearest PDB structures (foldseek):
  7lt3-assembly1_H  TM=2.619E-01  e=9.399E-02  Homo sapiens
  8u62-assembly1_B  TM=4.961E-01  e=1.390E+00  Pseudomonas syringae pv. tomato str. DC3000
  8u63-assembly1_B  TM=4.994E-01  e=1.901E+00  Pseudomonas syringae pv. tomato str. DC3000
  4wpy-assembly1_A-2  TM=2.467E-01  e=7.542E+00  Mycobacterium tuberculosis H37Rv

Secondary structure (DSSP, 8-state):
-EEEEEEETTEEEEEEEEEETTEEEEEEE-SSHHHHHHHHHHHHHHTTTT---HHHHHHHTT-TTTHHHHHH-TT------SSHHHHHHHHHHTTTS---

=== Feature glossary ===
Each block in this record encodes a different view of the same protein. In brief:

Predicted aligned error. PAE(i, j) answers: if I align the predicted and true structures on residue i, how far off (in Å) do I expect residue j to be? A block-diagonal PAE matrix with low values on the blocks and high values off-diagonal is the signature of a multi-domain protein with confidently predicted domains but uncertain inter-domain orientation.

Contact-map, Ramachandran, and PAE plots. Plot images: a contact map (which residues are close in 3D, as an N×N binary image), a Ramachandran scatter (backbone torsion angles, revealing secondary-structure composition at a glance), and — for AlphaFold structures — a PAE heatmap (pairwise prediction confidence).

Backbone torsions (φ/ψ). φ (phi) and ψ (psi) are the two rotatable backbone dihedrals per residue: φ is the C(i-1)–N–Cα–C torsion, ψ is the N–Cα–C–N(i+1) torsion, both in degrees on (−180°, 180°]. α-helical residues cluster near (−60°, −45°); β-strand residues near (−120°, +130°). A Ramachandran plot is simply a scatter of (φ, ψ) for every residue.

Foldseek 3Di. A 3Di character summarizes, for each residue, the relative orientation of the Cα frame of its nearest spatial neighbor. Because it encodes fold topology rather than chemistry, 3Di alignments detect remote structural similarity that sequence alignment misses.

Radius of gyration, Cα contacts, bounding box. Three whole-structure scalars: the radius of gyration (RMS distance of Cα from centroid, in Å), the count of Cα–Cα contacts (pairs closer than 8 Å and separated by more than four residues in sequence — i.e. tertiary, not local, contacts), and the bounding-box dimensions. Together they distinguish compact globular folds from extended fibres or disordered chains.

Sequence. Sequence gives the chain of amino acids in standard one-letter code (A=alanine, C=cysteine, …, Y=tyrosine), read N→C. It is the only feature that is directly encoded by the gene; all structural features are derived from the folded form of this sequence.

mmCIF coordinates. Atomic coordinates in PDBx/mmCIF format — the same representation the Protein Data Bank distributes. Each line of the _atom_site loop places one backbone atom in Cartesian space (units: ångströms, origin: arbitrary).

Secondary structure (3-state, P-SEA). Three-state secondary structure (P-SEA) collapses the eight DSSP classes into helix (a), strand (b), and coil (c). P-SEA assigns these from Cα geometry alone — distances and angles — without requiring backbone oxygens, so it works on any Cα trace.

InterPro / GO / CATH / organism. Functional annotations link the protein to curated databases. InterPro entries identify conserved domains and families by matching the sequence against member-database signatures (Pfam, PROSITE, CDD, …). Gene Ontology (GO) terms describe molecular function, biological process, and cellular component in a controlled vocabulary. CATH places the structure in a hierarchical fold classification (Class/Architecture/Topology/Homologous-superfamily). The organism is the source species.

B-factor. B-factor (Debye–Waller factor) reflects atomic displacement in the crystal lattice. It is an experimental observable (units Å²), not a prediction; low values mean the atom is pinned down, high values mean it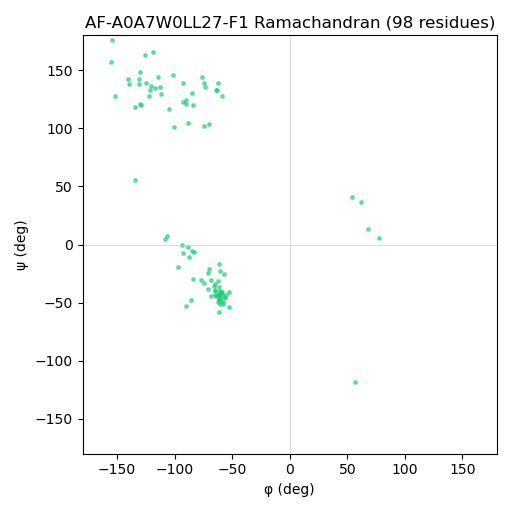 moves or is heterogeneous across the crystal.

Rendered structure images. Structure images are PyMOL renders from six orthogonal camera directions. Cartoon representation draws helices as coils and strands as arrows; sticks shows the backbone as bonds; surface shows the solvent-excluded envelope. Rainbow coloring maps sequence position to hue (blue→red, N→C); chain coloring assigns a distinct color per polypeptide.

Solvent-accessible surface area. Solvent-accessible surface area (SASA) is the area in Å² traced out by the centre of a 1.4 Å probe sphere (a water molecule) rolled over the protein's van der Waals surface (Shrake–Rupley / Lee–Richards construction). Buried residues have near-zero SASA; fully exposed residues can exceed 200 Å². The total SASA scales roughly with the number of surface residues.

Secondary structure (8-state, DSSP). The SS8 string is DSSP's per-residue secondary-structure call. α-helix (H) means an i→i+4 H-bond ladder; β-strand (E) means the residue participates in a β-sheet; 3₁₀ (G) and π (I) are tighter and wider helices; T/S are turns/bends; '-' is loop.

pLDDT. For AlphaFold models, the B-factor field carries pLDDT — the model's own estimate of local accuracy on a 0–100 scale. Regions with pLDDT<50 should be treated as essentially unmodeled; they often correspond to intrinsically disordered segments.

Nearest PDB structures. Nearest PDB neighbors are the top structural matches found by Foldseek when searching this structure against the entire Protein Data Bank. Each hit reports a TM-score (0 to 1; >0.5 almost always implies the same fold) and an E-value. These are *structural* homologs — they may share no detectable sequence similarity.